Protein AF-A0A2K9UZ61-F1 (afdb_monomer_lite)

Radius of gyration: 17.4 Å; chains: 1; bounding box: 40×29×57 Å

Structure (mmCIF, N/CA/C/O backbone):
data_AF-A0A2K9UZ61-F1
#
_entry.id   AF-A0A2K9UZ61-F1
#
loop_
_atom_site.group_PDB
_atom_site.id
_atom_site.type_symbol
_atom_site.label_atom_id
_atom_site.label_alt_id
_atom_site.label_comp_id
_atom_site.label_asym_id
_atom_site.label_entity_id
_atom_site.label_seq_id
_atom_site.pdbx_PDB_ins_code
_atom_site.Cartn_x
_atom_site.Cartn_y
_atom_site.Cartn_z
_atom_site.occupancy
_atom_site.B_iso_or_equiv
_atom_site.auth_seq_id
_atom_site.auth_comp_id
_atom_site.auth_asym_id
_atom_site.auth_atom_id
_atom_site.pdbx_PDB_model_num
ATOM 1 N N . MET A 1 1 ? -10.861 -9.612 20.506 1.00 69.81 1 MET A N 1
ATOM 2 C CA . MET A 1 1 ? -9.718 -9.136 19.703 1.00 69.81 1 MET A CA 1
ATOM 3 C C . MET A 1 1 ? -10.253 -8.433 18.469 1.00 69.81 1 MET A C 1
ATOM 5 O O . MET A 1 1 ? -11.175 -8.979 17.861 1.00 69.81 1 MET A O 1
ATOM 9 N N . PRO A 1 2 ? -9.712 -7.256 18.121 1.00 87.00 2 PRO A N 1
ATOM 10 C CA . PRO A 1 2 ? -9.970 -6.585 16.851 1.00 87.00 2 PRO A CA 1
ATOM 11 C C . PRO A 1 2 ? -9.825 -7.542 15.663 1.00 87.00 2 PRO A C 1
ATOM 13 O O . PRO A 1 2 ? -8.857 -8.293 15.580 1.00 87.00 2 PRO A O 1
ATOM 16 N N . ASN A 1 3 ? -10.785 -7.530 14.739 1.00 92.94 3 ASN A N 1
ATOM 17 C CA . ASN A 1 3 ? -10.728 -8.361 13.537 1.00 92.94 3 ASN A CA 1
ATOM 18 C C . ASN A 1 3 ? -10.413 -7.494 12.319 1.00 92.94 3 ASN A C 1
ATOM 20 O O . ASN A 1 3 ? -11.283 -6.754 11.870 1.00 92.94 3 ASN A O 1
ATOM 24 N N . PHE A 1 4 ? -9.214 -7.644 11.755 1.00 96.38 4 PHE A N 1
ATOM 25 C CA . PHE A 1 4 ? -8.763 -6.964 10.534 1.00 96.38 4 PHE A CA 1
ATOM 26 C C . PHE A 1 4 ? -8.603 -7.905 9.326 1.00 96.38 4 PHE A C 1
ATOM 28 O O . PHE A 1 4 ? -7.920 -7.567 8.364 1.00 96.38 4 PHE A O 1
ATOM 35 N N . THR A 1 5 ? -9.185 -9.112 9.351 1.00 96.00 5 THR A N 1
ATOM 36 C CA . THR A 1 5 ? -8.946 -10.139 8.318 1.00 96.00 5 THR A CA 1
ATOM 37 C C . THR A 1 5 ? -9.278 -9.655 6.906 1.00 96.00 5 THR A C 1
ATOM 39 O O . THR A 1 5 ? -8.538 -9.950 5.967 1.00 96.00 5 THR A O 1
ATOM 42 N N . TRP A 1 6 ? -10.361 -8.893 6.746 1.00 96.31 6 TRP A N 1
ATOM 43 C CA . TRP A 1 6 ? -10.759 -8.340 5.452 1.00 96.31 6 TRP A CA 1
ATOM 44 C C . TRP A 1 6 ? -9.714 -7.361 4.904 1.00 96.31 6 TRP A C 1
ATOM 46 O O . TRP A 1 6 ? -9.225 -7.519 3.784 1.00 96.31 6 TRP A O 1
ATOM 56 N N . GLU A 1 7 ? -9.334 -6.371 5.709 1.00 97.25 7 GLU A N 1
ATOM 57 C CA . GLU A 1 7 ? -8.389 -5.334 5.313 1.00 97.25 7 GLU A CA 1
ATOM 58 C C . GLU A 1 7 ? -6.979 -5.907 5.110 1.00 97.25 7 GLU A C 1
ATOM 60 O O . GLU A 1 7 ? -6.306 -5.561 4.139 1.00 97.25 7 GLU A O 1
ATOM 65 N N . ALA A 1 8 ? -6.562 -6.846 5.963 1.00 95.88 8 ALA A N 1
ATOM 66 C CA . ALA A 1 8 ? -5.297 -7.563 5.832 1.00 95.88 8 ALA A CA 1
ATOM 67 C C . ALA A 1 8 ? -5.247 -8.411 4.549 1.00 95.88 8 ALA A C 1
ATOM 69 O O . ALA A 1 8 ? -4.233 -8.413 3.852 1.00 95.88 8 ALA A O 1
ATOM 70 N N . GLY A 1 9 ? -6.344 -9.084 4.185 1.00 97.88 9 GLY A N 1
ATOM 71 C CA . GLY A 1 9 ? -6.441 -9.830 2.928 1.00 97.88 9 GLY A CA 1
ATOM 72 C C . GLY A 1 9 ? -6.322 -8.922 1.701 1.00 97.88 9 GLY A C 1
ATOM 73 O O . GLY A 1 9 ? -5.593 -9.233 0.755 1.00 97.88 9 GLY A O 1
ATOM 74 N N . ARG A 1 10 ? -6.971 -7.752 1.734 1.00 97.88 10 ARG A N 1
ATOM 75 C CA . ARG A 1 10 ? -6.832 -6.736 0.679 1.00 97.88 10 ARG A CA 1
ATOM 76 C C . ARG A 1 10 ? -5.415 -6.181 0.595 1.00 97.88 10 ARG A C 1
ATOM 78 O O . ARG A 1 10 ? -4.890 -6.049 -0.511 1.00 97.88 10 ARG A O 1
ATOM 85 N N . LEU A 1 11 ? -4.794 -5.892 1.739 1.00 97.25 11 LEU A N 1
ATOM 86 C CA . LEU A 1 11 ? -3.410 -5.432 1.808 1.00 97.25 11 LEU A CA 1
ATOM 87 C C . LEU A 1 11 ? -2.460 -6.470 1.204 1.00 97.25 11 LEU A C 1
ATOM 89 O O . LEU A 1 11 ? -1.639 -6.119 0.362 1.00 97.25 11 LEU A O 1
ATOM 93 N N . LEU A 1 12 ? -2.622 -7.750 1.545 1.00 97.69 12 LEU A N 1
ATOM 94 C CA . LEU A 1 12 ? -1.827 -8.837 0.975 1.00 97.69 12 LEU A CA 1
ATOM 95 C C . LEU A 1 12 ? -1.982 -8.919 -0.552 1.00 97.69 12 LEU A C 1
ATOM 97 O O . LEU A 1 12 ? -0.992 -9.026 -1.277 1.00 97.69 12 LEU A O 1
ATOM 101 N N . GLY A 1 13 ? -3.213 -8.807 -1.061 1.00 98.19 13 GLY A N 1
ATOM 102 C CA . GLY A 1 13 ? -3.472 -8.770 -2.502 1.00 98.19 13 GLY A CA 1
ATOM 103 C C . GLY A 1 13 ? -2.877 -7.539 -3.199 1.00 98.19 13 GLY A C 1
ATOM 104 O O . GLY A 1 13 ? -2.436 -7.622 -4.347 1.00 98.19 13 GLY A O 1
ATOM 105 N N . TYR A 1 14 ? -2.849 -6.384 -2.529 1.00 97.56 14 TYR A N 1
ATOM 106 C CA . TYR A 1 14 ? -2.165 -5.185 -3.018 1.00 97.56 14 TYR A CA 1
ATOM 107 C C . TYR A 1 14 ? -0.645 -5.393 -3.072 1.00 97.56 14 TYR A C 1
ATOM 109 O O . TYR A 1 14 ? -0.053 -5.225 -4.137 1.00 97.56 14 TYR A O 1
ATOM 117 N N . VAL A 1 15 ? -0.031 -5.858 -1.978 1.00 97.56 15 VAL A N 1
ATOM 118 C CA . VAL A 1 15 ? 1.408 -6.171 -1.898 1.00 97.56 15 VAL A CA 1
ATOM 119 C C . VAL A 1 15 ? 1.823 -7.156 -2.992 1.00 97.56 15 VAL A C 1
ATOM 121 O O . VAL A 1 15 ? 2.820 -6.929 -3.674 1.00 97.56 15 VAL A O 1
ATOM 124 N N . GLY A 1 16 ? 1.026 -8.201 -3.239 1.00 98.19 16 GLY A N 1
ATOM 125 C CA . GLY A 1 16 ? 1.278 -9.150 -4.326 1.00 98.19 16 GLY A CA 1
ATOM 126 C C . GLY A 1 16 ? 1.318 -8.494 -5.712 1.00 98.19 16 GLY A C 1
ATOM 127 O O . GLY A 1 16 ? 2.170 -8.831 -6.533 1.00 98.19 16 GLY A O 1
ATOM 128 N N . ARG A 1 17 ? 0.454 -7.507 -5.979 1.00 98.06 17 ARG A N 1
ATOM 129 C CA . ARG A 1 17 ? 0.447 -6.766 -7.252 1.00 98.06 17 ARG A CA 1
ATOM 130 C C . ARG A 1 17 ? 1.608 -5.781 -7.380 1.00 98.06 17 ARG A C 1
ATOM 132 O O . ARG A 1 17 ? 2.146 -5.639 -8.478 1.00 98.06 17 ARG A O 1
ATOM 139 N N . VAL A 1 18 ? 2.051 -5.167 -6.282 1.00 97.44 18 VAL A N 1
ATOM 140 C CA . VAL A 1 18 ? 3.299 -4.384 -6.274 1.00 97.44 18 VAL A CA 1
ATOM 141 C C . VAL A 1 18 ? 4.502 -5.294 -6.540 1.00 97.44 18 VAL A C 1
ATOM 143 O O . VAL A 1 18 ? 5.349 -4.960 -7.362 1.00 97.44 18 VAL A O 1
ATOM 146 N N . ALA A 1 19 ? 4.548 -6.489 -5.944 1.00 97.75 19 ALA A N 1
ATOM 147 C CA . ALA A 1 19 ? 5.606 -7.467 -6.207 1.00 97.75 19 ALA A CA 1
ATOM 148 C C . ALA A 1 19 ? 5.635 -7.929 -7.677 1.00 97.75 19 ALA A C 1
ATOM 150 O O . ALA A 1 19 ? 6.710 -8.093 -8.257 1.00 97.75 19 ALA A O 1
ATOM 151 N N . ILE A 1 20 ? 4.470 -8.081 -8.317 1.00 97.31 20 ILE A N 1
ATOM 152 C CA . ILE A 1 20 ? 4.384 -8.312 -9.768 1.00 97.31 20 ILE A CA 1
ATOM 153 C C . ILE A 1 20 ? 4.993 -7.132 -10.535 1.00 97.31 20 ILE A C 1
ATOM 155 O O . ILE A 1 20 ? 5.803 -7.356 -11.429 1.00 97.31 20 ILE A O 1
ATOM 159 N N . ALA A 1 21 ? 4.657 -5.890 -10.182 1.00 96.69 21 ALA A N 1
ATOM 160 C CA . ALA A 1 21 ? 5.228 -4.709 -10.831 1.00 96.69 21 ALA A CA 1
ATOM 161 C C . ALA A 1 21 ? 6.758 -4.636 -10.677 1.00 96.69 21 ALA A C 1
ATOM 163 O O . ALA A 1 21 ? 7.452 -4.353 -11.653 1.00 96.69 21 ALA A O 1
ATOM 164 N N . ILE A 1 22 ? 7.293 -4.975 -9.496 1.00 97.00 22 ILE A N 1
ATOM 165 C CA . ILE A 1 22 ? 8.742 -5.104 -9.277 1.00 97.00 22 ILE A CA 1
ATOM 166 C C . ILE A 1 22 ? 9.314 -6.113 -10.267 1.00 97.00 22 ILE A C 1
ATOM 168 O O . ILE A 1 22 ? 10.202 -5.775 -11.042 1.00 97.00 22 ILE A O 1
ATOM 172 N N . ARG A 1 23 ? 8.756 -7.329 -10.306 1.00 96.50 23 ARG A N 1
ATOM 173 C CA . ARG A 1 23 ? 9.197 -8.404 -11.205 1.00 96.50 23 ARG A CA 1
ATOM 174 C C . ARG A 1 23 ? 9.196 -7.970 -12.673 1.00 96.50 23 ARG A C 1
ATOM 176 O O . ARG A 1 23 ? 10.124 -8.320 -13.402 1.00 96.50 23 ARG A O 1
ATOM 183 N N . MET A 1 24 ? 8.196 -7.199 -13.101 1.00 95.69 24 MET A N 1
ATOM 184 C CA . MET A 1 24 ? 8.077 -6.727 -14.486 1.00 95.69 24 MET A CA 1
ATOM 185 C C . MET A 1 24 ? 9.103 -5.647 -14.869 1.00 95.69 24 MET A C 1
ATOM 187 O O . MET A 1 24 ? 9.297 -5.405 -16.058 1.00 95.69 24 MET A O 1
ATOM 191 N N . ASN A 1 25 ? 9.804 -5.059 -13.897 1.00 94.44 25 ASN A N 1
ATOM 192 C CA . ASN A 1 25 ? 10.915 -4.124 -14.105 1.00 94.44 25 ASN A CA 1
ATOM 193 C C . ASN A 1 25 ? 12.301 -4.786 -13.952 1.00 94.44 25 ASN A C 1
ATOM 195 O O . ASN A 1 25 ? 13.309 -4.110 -13.771 1.00 94.44 25 ASN A O 1
ATOM 199 N N . THR A 1 26 ? 12.367 -6.117 -14.038 1.00 94.88 26 THR A N 1
ATOM 200 C CA . THR A 1 26 ? 13.614 -6.903 -13.985 1.00 94.88 26 THR A CA 1
ATOM 201 C C . THR A 1 26 ? 13.810 -7.715 -15.274 1.00 94.88 26 THR A C 1
ATOM 203 O O . THR A 1 26 ? 12.853 -7.845 -16.043 1.00 94.88 26 THR A O 1
ATOM 206 N N . PRO A 1 27 ? 14.977 -8.367 -15.482 1.00 96.56 27 PRO A N 1
ATOM 207 C CA . PRO A 1 27 ? 15.216 -9.264 -16.622 1.00 96.56 27 PRO A CA 1
ATOM 208 C C . PRO A 1 27 ? 14.218 -10.419 -16.788 1.00 96.56 27 PRO A C 1
ATOM 210 O O . PRO A 1 27 ? 14.241 -11.104 -17.805 1.00 96.56 27 PRO A O 1
ATOM 213 N N . TYR A 1 28 ? 13.349 -10.664 -15.802 1.00 94.88 28 TYR A N 1
ATOM 214 C CA . TYR A 1 28 ? 12.231 -11.592 -15.956 1.00 94.88 28 TYR A CA 1
ATOM 215 C C . TYR A 1 28 ? 11.274 -11.183 -17.092 1.00 94.88 28 TYR A C 1
ATOM 217 O O . TYR A 1 28 ? 10.687 -12.040 -17.750 1.00 94.88 28 TYR A O 1
ATOM 225 N N . ASN A 1 29 ? 11.087 -9.881 -17.310 1.00 93.62 29 ASN A N 1
ATOM 226 C CA . ASN A 1 29 ? 10.234 -9.363 -18.369 1.00 93.62 29 ASN A CA 1
ATOM 227 C C . ASN A 1 29 ? 10.981 -9.383 -19.709 1.00 93.62 29 ASN A C 1
ATOM 229 O O . ASN A 1 29 ? 12.034 -8.768 -19.836 1.00 93.62 29 ASN A O 1
ATOM 233 N N . GLY A 1 30 ? 10.410 -10.016 -20.738 1.00 92.38 30 GLY A N 1
ATOM 234 C CA . GLY A 1 30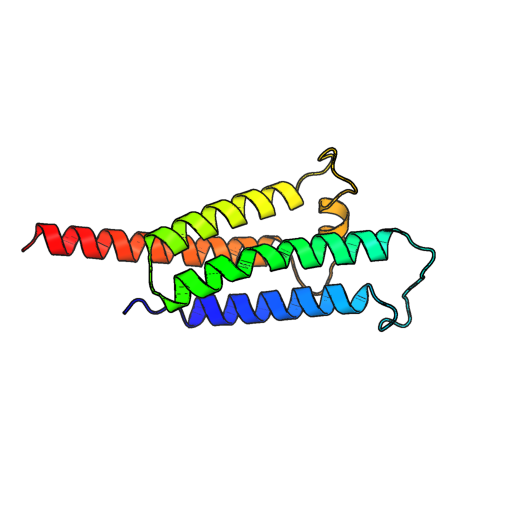 ? 11.001 -10.035 -22.084 1.00 92.38 30 GLY A CA 1
ATOM 235 C C . GLY A 1 30 ? 11.129 -8.653 -22.742 1.00 92.38 30 GLY A C 1
ATOM 236 O O . GLY A 1 30 ? 11.872 -8.513 -23.707 1.00 92.38 30 GLY A O 1
ATOM 237 N N . ALA A 1 31 ? 10.429 -7.639 -22.222 1.00 90.12 31 ALA A N 1
ATOM 238 C CA . ALA A 1 31 ? 10.541 -6.244 -22.648 1.00 90.12 31 ALA A CA 1
ATOM 239 C C . ALA A 1 31 ? 11.537 -5.412 -21.812 1.00 90.12 31 ALA A C 1
ATOM 241 O O . ALA A 1 31 ? 11.620 -4.203 -22.008 1.00 90.12 31 ALA A O 1
ATOM 242 N N . TYR A 1 32 ? 12.256 -6.024 -20.866 1.00 93.62 32 TYR A N 1
ATOM 243 C CA . TYR A 1 32 ? 13.258 -5.338 -20.052 1.00 93.62 32 TYR A CA 1
ATOM 244 C C . TYR A 1 32 ? 14.466 -4.912 -20.895 1.00 93.62 32 TYR A C 1
ATOM 246 O O . TYR A 1 32 ? 15.069 -5.738 -21.584 1.00 93.62 32 TYR A O 1
ATOM 254 N N . ASP A 1 33 ? 14.863 -3.644 -20.779 1.00 93.62 33 ASP A N 1
ATOM 255 C CA . ASP A 1 33 ? 16.108 -3.129 -21.354 1.00 93.62 33 ASP A CA 1
ATOM 256 C C . ASP A 1 33 ? 17.071 -2.684 -20.237 1.00 93.62 33 ASP A C 1
ATOM 258 O O . ASP A 1 33 ? 16.816 -1.671 -19.584 1.00 93.62 33 ASP A O 1
ATOM 262 N N . PRO A 1 34 ? 18.216 -3.363 -20.021 1.00 91.00 34 PRO A N 1
ATOM 263 C CA . PRO A 1 34 ? 19.180 -2.973 -18.989 1.00 91.00 34 PRO A CA 1
ATOM 264 C C . PRO A 1 34 ? 19.782 -1.577 -19.194 1.00 91.00 34 PRO A C 1
ATOM 266 O O . PRO A 1 34 ? 20.389 -1.035 -18.273 1.00 91.00 34 PRO A O 1
ATOM 269 N N . ARG A 1 35 ? 19.657 -0.990 -20.390 1.00 93.44 35 ARG A N 1
ATOM 270 C CA . ARG A 1 35 ? 20.128 0.371 -20.686 1.00 93.44 35 ARG A CA 1
ATOM 271 C C . ARG A 1 35 ? 19.103 1.437 -20.326 1.00 93.44 35 ARG A C 1
ATOM 273 O O . ARG A 1 35 ? 19.442 2.618 -20.338 1.00 93.44 35 ARG A O 1
ATOM 280 N N . ALA A 1 36 ? 17.869 1.044 -20.024 1.00 90.88 36 ALA A N 1
ATOM 281 C CA . ALA A 1 36 ? 16.806 1.967 -19.691 1.00 90.88 36 ALA A CA 1
ATOM 282 C C . ALA A 1 36 ? 16.809 2.240 -18.171 1.00 90.88 36 ALA A C 1
ATOM 284 O O . ALA A 1 36 ? 16.410 1.374 -17.387 1.00 90.88 36 ALA A O 1
ATOM 285 N N . PRO A 1 37 ? 17.238 3.439 -17.722 1.00 85.75 37 PRO A N 1
ATOM 286 C CA . PRO A 1 37 ? 17.467 3.715 -16.298 1.00 85.75 37 PRO A CA 1
ATOM 287 C C . PRO A 1 37 ? 16.189 3.619 -15.454 1.00 85.75 37 PRO A C 1
ATOM 289 O O . PRO A 1 37 ? 16.243 3.228 -14.290 1.00 85.75 37 PRO A O 1
ATOM 292 N N . HIS A 1 38 ? 15.030 3.880 -16.070 1.00 89.75 38 HIS A N 1
ATOM 293 C CA . HIS A 1 38 ? 13.736 3.855 -15.396 1.00 89.75 38 HIS A CA 1
ATOM 294 C C . HIS A 1 38 ? 13.394 2.496 -14.772 1.00 89.75 38 HIS A C 1
ATOM 296 O O . HIS A 1 38 ? 12.649 2.470 -13.806 1.00 89.75 38 HIS A O 1
ATOM 302 N N . HIS A 1 39 ? 13.930 1.370 -15.261 1.00 92.81 39 HIS A N 1
ATOM 303 C CA . HIS A 1 39 ? 13.665 0.075 -14.630 1.00 92.81 39 HIS A CA 1
ATOM 304 C C . HIS A 1 39 ? 14.281 -0.030 -13.232 1.00 92.81 39 HIS A C 1
ATOM 306 O O . HIS A 1 39 ? 13.648 -0.556 -12.319 1.00 92.81 39 HIS A O 1
ATOM 312 N N . ALA A 1 40 ? 15.504 0.476 -13.052 1.00 92.06 40 ALA A N 1
ATOM 313 C CA . ALA A 1 40 ? 16.159 0.476 -11.747 1.00 92.06 40 ALA A CA 1
ATOM 314 C C . ALA A 1 40 ? 15.455 1.439 -10.781 1.00 92.06 40 ALA A C 1
ATOM 316 O O . ALA A 1 40 ? 15.215 1.081 -9.627 1.00 92.06 40 ALA A O 1
ATOM 317 N N . ASP A 1 41 ? 15.072 2.620 -11.274 1.00 92.56 41 ASP A N 1
ATOM 318 C CA . ASP A 1 41 ? 14.270 3.587 -10.520 1.00 92.56 41 ASP A CA 1
ATOM 319 C C . ASP A 1 41 ? 12.914 3.000 -10.110 1.00 92.56 41 ASP A C 1
ATOM 321 O O . ASP A 1 41 ? 12.529 3.090 -8.944 1.00 92.56 41 ASP A O 1
ATOM 325 N N . ASP A 1 42 ? 12.219 2.344 -11.042 1.00 94.31 42 ASP A N 1
ATOM 326 C CA . ASP A 1 42 ? 10.914 1.741 -10.789 1.00 94.31 42 ASP A CA 1
ATOM 327 C C . ASP A 1 42 ? 11.032 0.651 -9.719 1.00 94.31 42 ASP A C 1
ATOM 329 O O . ASP A 1 42 ? 10.282 0.660 -8.747 1.00 94.31 42 ASP A O 1
ATOM 333 N N . VAL A 1 43 ? 12.009 -0.258 -9.829 1.00 95.38 43 VAL A N 1
ATOM 334 C CA . VAL A 1 43 ? 12.251 -1.283 -8.797 1.00 95.38 43 VAL A CA 1
ATOM 335 C C . VAL A 1 43 ? 12.528 -0.648 -7.435 1.00 95.38 43 VAL A C 1
ATOM 337 O O . VAL A 1 43 ? 11.965 -1.105 -6.441 1.00 95.38 43 VAL A O 1
ATOM 340 N N . MET A 1 44 ? 13.357 0.399 -7.379 1.00 94.69 44 MET A N 1
ATOM 341 C CA . MET A 1 44 ? 13.690 1.090 -6.134 1.00 94.69 44 MET A CA 1
ATOM 342 C C . MET A 1 44 ? 12.436 1.663 -5.465 1.00 94.69 44 MET A C 1
ATOM 344 O O . MET A 1 44 ? 12.169 1.334 -4.312 1.00 94.69 44 MET A O 1
ATOM 348 N N . TRP A 1 45 ? 11.645 2.470 -6.175 1.00 94.25 45 TRP A N 1
ATOM 349 C CA . TRP A 1 45 ? 10.448 3.102 -5.607 1.00 94.25 45 TRP A CA 1
ATOM 350 C C . TRP A 1 45 ? 9.346 2.098 -5.270 1.00 94.25 45 TRP A C 1
ATOM 352 O O . TRP A 1 45 ? 8.642 2.253 -4.271 1.00 94.25 45 TRP A O 1
ATOM 362 N N . LEU A 1 46 ? 9.197 1.042 -6.070 1.00 95.56 46 LEU A N 1
ATOM 363 C CA . LEU A 1 46 ? 8.241 -0.023 -5.781 1.00 95.56 46 LEU A CA 1
ATOM 364 C C . LEU A 1 46 ? 8.644 -0.814 -4.532 1.00 95.56 46 LEU A C 1
ATOM 366 O O . LEU A 1 46 ? 7.784 -1.101 -3.699 1.00 95.56 46 LEU A O 1
ATOM 370 N N . ALA A 1 47 ? 9.930 -1.133 -4.366 1.00 95.25 47 ALA A N 1
ATOM 371 C CA . ALA A 1 47 ? 10.435 -1.797 -3.167 1.00 95.25 47 ALA A CA 1
ATOM 372 C C . ALA A 1 47 ? 10.323 -0.900 -1.923 1.00 95.25 47 ALA A C 1
ATOM 374 O O . ALA A 1 47 ? 9.861 -1.360 -0.880 1.00 95.25 47 ALA A O 1
ATOM 375 N N . ASP A 1 48 ? 10.663 0.384 -2.050 1.00 93.19 48 ASP A N 1
ATOM 376 C CA . ASP A 1 48 ? 10.502 1.393 -0.996 1.00 93.19 48 ASP A CA 1
ATOM 377 C C . ASP A 1 48 ? 9.038 1.481 -0.528 1.00 93.19 48 ASP A C 1
ATOM 379 O O . ASP A 1 48 ? 8.749 1.433 0.666 1.00 93.19 48 ASP A O 1
ATOM 383 N N . SER A 1 49 ? 8.083 1.431 -1.465 1.00 92.75 49 SER A N 1
ATOM 384 C CA . SER A 1 49 ? 6.650 1.443 -1.135 1.00 92.75 49 SER A CA 1
ATOM 385 C C . SER A 1 49 ? 6.168 0.234 -0.324 1.00 92.75 49 SER A C 1
ATOM 387 O O . SER A 1 49 ? 5.118 0.317 0.323 1.00 92.75 49 SER A O 1
ATOM 389 N N . LEU A 1 50 ? 6.912 -0.880 -0.365 1.00 93.88 50 LEU A N 1
ATOM 390 C CA . LEU A 1 50 ? 6.650 -2.085 0.422 1.00 93.88 50 LEU A CA 1
ATOM 391 C C . LEU A 1 50 ? 7.382 -2.084 1.765 1.00 93.88 50 LEU A C 1
ATOM 393 O O . LEU A 1 50 ? 6.871 -2.661 2.724 1.00 93.88 50 LEU A O 1
ATOM 397 N N . HIS A 1 51 ? 8.550 -1.442 1.840 1.00 88.81 51 HIS A N 1
ATOM 398 C CA . HIS A 1 51 ? 9.414 -1.426 3.022 1.00 88.81 51 HIS A CA 1
ATOM 399 C C . HIS A 1 51 ? 8.659 -1.000 4.289 1.00 88.81 51 HIS A C 1
ATOM 401 O O . HIS A 1 51 ? 8.822 -1.580 5.359 1.00 88.81 51 HIS A O 1
ATOM 407 N N . HIS A 1 52 ? 7.751 -0.040 4.153 1.00 79.88 52 HIS A N 1
ATOM 408 C CA . HIS A 1 52 ? 6.999 0.515 5.272 1.00 79.88 52 HIS A CA 1
ATOM 409 C C . HIS A 1 52 ? 5.860 -0.382 5.802 1.00 79.88 52 HIS A C 1
ATOM 411 O O . HIS A 1 52 ? 5.275 -0.065 6.841 1.00 79.88 52 HIS A O 1
ATOM 417 N N . PHE A 1 53 ? 5.528 -1.497 5.137 1.00 93.69 53 PHE A N 1
ATOM 418 C CA . PHE A 1 53 ? 4.447 -2.388 5.579 1.00 93.69 53 PHE A CA 1
ATOM 419 C C . PHE A 1 53 ? 4.838 -3.358 6.697 1.00 93.69 53 PHE A C 1
ATOM 421 O O . PHE A 1 53 ? 3.942 -3.875 7.363 1.00 93.69 53 PHE A O 1
ATOM 428 N N . GLU A 1 54 ? 6.130 -3.580 6.954 1.00 93.62 54 GLU A N 1
ATOM 429 C CA . GLU A 1 54 ? 6.595 -4.454 8.044 1.00 93.62 54 GLU A CA 1
ATOM 430 C C . GLU A 1 54 ? 6.012 -4.016 9.397 1.00 93.62 54 GLU A C 1
ATOM 432 O O . GLU A 1 54 ? 5.349 -4.794 10.087 1.00 93.62 54 GLU A O 1
ATOM 437 N N . ARG A 1 55 ? 6.170 -2.730 9.734 1.00 93.12 55 ARG A N 1
ATOM 438 C CA . ARG A 1 55 ? 5.653 -2.155 10.983 1.00 93.12 55 ARG A CA 1
ATOM 439 C C . ARG A 1 55 ? 4.134 -2.290 11.101 1.00 93.12 55 ARG A C 1
ATOM 441 O O . ARG A 1 55 ? 3.627 -2.547 12.189 1.00 93.12 55 ARG A O 1
ATOM 448 N N . LEU A 1 56 ? 3.408 -2.139 9.990 1.00 95.69 56 LEU A N 1
ATOM 449 C CA . LEU A 1 56 ? 1.954 -2.303 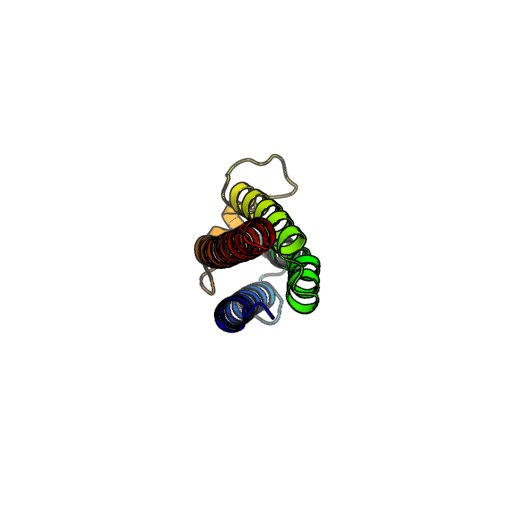9.972 1.00 95.69 56 LEU A CA 1
ATOM 450 C C . LEU A 1 56 ? 1.562 -3.764 10.229 1.00 95.69 56 LEU A C 1
ATOM 452 O O . LEU A 1 56 ? 0.628 -4.018 10.983 1.00 95.69 56 LEU A O 1
ATOM 456 N N . GLY A 1 57 ? 2.295 -4.716 9.645 1.00 95.44 57 GLY A N 1
ATOM 457 C CA . GLY A 1 57 ? 2.099 -6.145 9.880 1.00 95.44 57 GLY A CA 1
ATOM 458 C C . GLY A 1 57 ? 2.242 -6.520 11.356 1.00 95.44 57 GLY A C 1
ATOM 459 O O . GLY A 1 57 ? 1.359 -7.180 11.900 1.00 95.44 57 GLY A O 1
ATOM 460 N N . HIS A 1 58 ? 3.294 -6.035 12.021 1.00 95.19 58 HIS A N 1
ATOM 461 C CA . HIS A 1 58 ? 3.481 -6.245 13.461 1.00 95.19 58 HIS A CA 1
ATOM 462 C C . HIS A 1 58 ? 2.363 -5.614 14.296 1.00 95.19 58 HIS A C 1
ATOM 464 O O . HIS A 1 58 ? 1.781 -6.280 15.150 1.00 95.19 58 HIS A O 1
ATOM 470 N N . ALA A 1 59 ? 1.987 -4.369 13.992 1.00 95.00 59 ALA A N 1
ATOM 471 C CA . ALA A 1 59 ? 0.909 -3.683 14.701 1.00 95.00 59 ALA A CA 1
ATOM 472 C C . ALA A 1 59 ? -0.431 -4.440 14.607 1.00 95.00 59 ALA A C 1
ATOM 474 O O . ALA A 1 59 ? -1.173 -4.524 15.587 1.00 95.00 59 ALA A O 1
ATOM 475 N N . LEU A 1 60 ? -0.722 -5.030 13.441 1.00 95.75 60 LEU A N 1
ATOM 476 C CA . LEU A 1 60 ? -1.902 -5.869 13.224 1.00 95.75 60 LEU A CA 1
ATOM 477 C C . LEU A 1 60 ? -1.844 -7.178 14.022 1.00 95.75 60 LEU A C 1
ATOM 479 O O . LEU A 1 60 ? -2.859 -7.583 14.585 1.00 95.75 60 LEU A O 1
ATOM 483 N N . GLN A 1 61 ? -0.681 -7.832 14.095 1.00 95.19 61 GLN A N 1
ATOM 484 C CA . GLN A 1 61 ? -0.497 -9.062 14.878 1.00 95.19 61 GLN A CA 1
ATOM 485 C C . GLN A 1 61 ? -0.698 -8.823 16.377 1.00 95.19 61 GLN A C 1
ATOM 487 O O . GLN A 1 61 ? -1.353 -9.615 17.050 1.00 95.19 61 GLN A O 1
ATOM 492 N N . GLU A 1 62 ? -0.174 -7.711 16.884 1.00 94.81 62 GLU A N 1
ATOM 493 C CA . GLU A 1 62 ? -0.284 -7.317 18.291 1.00 94.81 62 GLU A CA 1
ATOM 494 C C . GLU A 1 62 ? -1.657 -6.723 18.640 1.00 94.81 62 GLU A C 1
ATOM 496 O O . GLU A 1 62 ? -1.948 -6.493 19.811 1.00 94.81 62 GLU A O 1
ATOM 501 N N . SER A 1 63 ? -2.517 -6.478 17.639 1.00 93.75 63 SER A N 1
ATOM 502 C CA . SER A 1 63 ? -3.806 -5.787 17.796 1.00 93.75 63 SER A CA 1
ATOM 503 C C . SER A 1 63 ? -3.688 -4.418 18.482 1.00 93.75 63 SER A C 1
ATOM 505 O O . SER A 1 63 ? -4.624 -3.964 19.139 1.00 93.75 63 SER A O 1
ATOM 507 N N . ASN A 1 64 ? -2.549 -3.738 18.327 1.00 94.06 64 ASN A N 1
ATOM 508 C CA . ASN A 1 64 ? -2.310 -2.444 18.953 1.00 94.06 64 ASN A CA 1
ATOM 509 C C . ASN A 1 64 ? -2.928 -1.321 18.106 1.00 94.06 64 ASN A C 1
ATOM 511 O O . ASN A 1 64 ? -2.312 -0.825 17.161 1.00 94.06 64 ASN A O 1
ATOM 515 N N . LEU A 1 65 ? -4.156 -0.921 18.451 1.00 96.38 65 LEU A N 1
ATOM 516 C CA . LEU A 1 65 ? -4.960 0.036 17.681 1.00 96.38 65 LEU A CA 1
ATOM 517 C C . LEU A 1 65 ? -4.262 1.389 17.478 1.00 96.38 65 LEU A C 1
ATOM 519 O O . LEU A 1 65 ? -4.320 1.947 16.381 1.00 96.38 65 LEU A O 1
ATOM 523 N N . GLN A 1 66 ? -3.545 1.882 18.493 1.00 95.75 66 GLN A N 1
ATOM 524 C CA . GLN A 1 66 ? -2.787 3.131 18.401 1.00 95.75 66 GLN A CA 1
ATOM 525 C C . GLN A 1 66 ? -1.652 3.019 17.376 1.00 95.75 66 GLN A C 1
ATOM 527 O O . GLN A 1 66 ? -1.531 3.858 16.485 1.00 95.75 66 GLN A O 1
ATOM 532 N N . ILE A 1 67 ? -0.848 1.952 17.454 1.00 96.00 67 ILE A N 1
ATOM 533 C CA . ILE A 1 67 ? 0.274 1.752 16.526 1.00 96.00 67 ILE A CA 1
ATOM 534 C C . ILE A 1 67 ? -0.234 1.509 15.096 1.00 96.00 67 ILE A C 1
ATOM 536 O O . ILE A 1 67 ? 0.397 1.983 14.146 1.00 96.00 67 ILE A O 1
ATOM 540 N N . ILE A 1 68 ? -1.368 0.817 14.921 1.00 97.19 68 ILE A N 1
ATOM 541 C CA . ILE A 1 68 ? -2.011 0.640 13.608 1.00 97.19 68 ILE A CA 1
ATOM 542 C C . ILE A 1 68 ? -2.375 2.004 13.017 1.00 97.19 68 ILE A C 1
ATOM 544 O O . ILE A 1 68 ? -2.010 2.284 11.872 1.00 97.19 68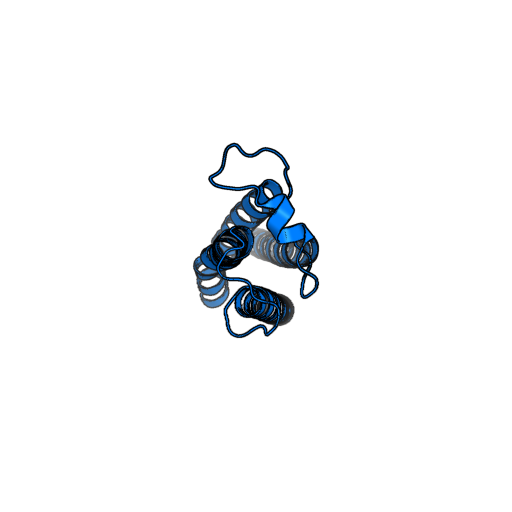 ILE A O 1
ATOM 548 N N . GLU A 1 69 ? -3.055 2.861 13.785 1.00 97.56 69 GLU A N 1
ATOM 549 C CA . GLU A 1 69 ? -3.426 4.205 13.338 1.00 97.56 69 GLU A CA 1
ATOM 550 C C . GLU A 1 69 ? -2.193 5.023 12.931 1.00 97.56 69 GLU A C 1
ATOM 552 O O . GLU A 1 69 ? -2.144 5.554 11.816 1.00 97.56 69 GLU A O 1
ATOM 557 N N . ASP A 1 70 ? -1.192 5.104 13.809 1.00 96.62 70 ASP A N 1
ATOM 558 C CA . ASP A 1 70 ? 0.007 5.915 13.592 1.00 96.62 70 ASP A CA 1
ATOM 559 C C . ASP A 1 70 ? 0.775 5.453 12.353 1.00 96.62 70 ASP A C 1
ATOM 561 O O . ASP A 1 70 ? 1.163 6.261 11.506 1.00 96.62 70 ASP A O 1
ATOM 565 N N . THR A 1 71 ? 0.922 4.137 12.195 1.00 96.38 71 THR A N 1
ATOM 566 C CA . THR A 1 71 ? 1.605 3.553 11.037 1.00 96.38 71 THR A CA 1
ATOM 567 C C . THR A 1 71 ? 0.832 3.817 9.747 1.00 96.38 71 THR A C 1
ATOM 569 O O . THR A 1 71 ? 1.437 4.168 8.731 1.00 96.38 71 THR A O 1
ATOM 572 N N . CYS A 1 72 ? -0.503 3.724 9.770 1.00 97.69 72 CYS A N 1
ATOM 573 C CA . CYS A 1 72 ? -1.323 4.073 8.612 1.00 97.69 72 CYS A CA 1
ATOM 574 C C . CYS A 1 72 ? -1.206 5.562 8.261 1.00 97.69 72 CYS A C 1
ATOM 576 O O . CYS A 1 72 ? -1.117 5.895 7.082 1.00 97.69 72 CYS A O 1
ATOM 578 N N . ASN A 1 73 ? -1.156 6.462 9.247 1.00 97.44 73 ASN A N 1
ATOM 579 C CA . ASN A 1 73 ? -0.945 7.893 9.006 1.00 97.44 73 ASN A CA 1
ATOM 580 C C . ASN A 1 73 ? 0.413 8.166 8.342 1.00 97.44 73 ASN A C 1
ATOM 582 O O . ASN A 1 73 ? 0.471 8.913 7.363 1.00 97.44 73 ASN A O 1
ATOM 586 N N . THR A 1 74 ? 1.489 7.526 8.816 1.00 95.56 74 THR A N 1
ATOM 587 C CA . THR A 1 74 ? 2.818 7.614 8.189 1.00 95.56 74 THR A CA 1
ATOM 588 C C . THR A 1 74 ? 2.790 7.107 6.747 1.00 95.56 74 THR A C 1
ATOM 590 O O . THR A 1 74 ? 3.226 7.810 5.837 1.00 95.56 74 THR A O 1
ATOM 593 N N . LEU A 1 75 ? 2.218 5.925 6.513 1.00 95.81 75 LEU A N 1
ATOM 594 C CA . LEU A 1 75 ? 2.102 5.334 5.178 1.00 95.81 75 LEU A CA 1
ATOM 595 C C . LEU A 1 75 ? 1.270 6.200 4.224 1.00 95.81 75 LEU A C 1
ATOM 597 O O . LEU A 1 75 ? 1.642 6.378 3.068 1.00 95.81 75 LEU A O 1
ATOM 601 N N . LEU A 1 76 ? 0.167 6.784 4.697 1.00 96.81 76 LEU A N 1
ATOM 602 C CA . LEU A 1 76 ? -0.666 7.689 3.904 1.00 96.81 76 LEU A CA 1
ATOM 603 C C . LEU A 1 76 ? 0.077 8.970 3.510 1.00 96.81 76 LEU A C 1
ATOM 605 O O . LEU A 1 76 ? -0.131 9.462 2.398 1.00 96.81 76 LEU A O 1
ATOM 609 N N . ALA A 1 77 ? 0.929 9.505 4.389 1.00 94.50 77 ALA A N 1
ATOM 610 C CA . ALA A 1 77 ? 1.779 10.650 4.074 1.00 94.50 77 ALA A CA 1
ATOM 611 C C . ALA A 1 77 ? 2.804 10.294 2.986 1.00 94.50 77 ALA A C 1
ATOM 613 O O . ALA A 1 77 ? 2.874 10.979 1.969 1.00 94.50 77 ALA A O 1
ATOM 614 N N . ILE A 1 78 ? 3.491 9.159 3.131 1.00 92.31 78 ILE A N 1
ATOM 615 C CA . ILE A 1 78 ? 4.454 8.654 2.140 1.00 92.31 78 ILE A CA 1
ATOM 616 C C . ILE A 1 78 ? 3.777 8.426 0.780 1.00 92.31 78 ILE A C 1
ATOM 618 O O . ILE A 1 78 ? 4.232 8.917 -0.250 1.00 92.31 78 ILE A O 1
ATOM 622 N N . TYR A 1 79 ? 2.622 7.755 0.767 1.00 92.81 79 TYR A N 1
ATOM 623 C CA . TYR A 1 79 ? 1.868 7.492 -0.462 1.00 92.81 79 TYR A CA 1
ATOM 624 C C . TYR A 1 79 ? 1.327 8.772 -1.106 1.00 92.81 79 TYR A C 1
ATOM 626 O O . TYR A 1 79 ? 1.131 8.820 -2.319 1.00 92.81 79 TYR A O 1
ATOM 634 N N . LYS A 1 80 ? 1.059 9.818 -0.320 1.00 91.50 80 LYS A N 1
ATOM 635 C CA . LYS A 1 80 ? 0.723 11.136 -0.863 1.00 91.50 80 LYS A CA 1
ATOM 636 C C . LYS A 1 80 ? 1.934 11.748 -1.564 1.00 91.50 80 LYS A C 1
ATOM 638 O O . LYS A 1 80 ? 1.762 12.293 -2.652 1.00 91.50 80 LYS A O 1
ATOM 643 N N . ASP A 1 81 ? 3.122 11.634 -0.979 1.00 89.44 81 ASP A N 1
ATOM 644 C CA . ASP A 1 81 ? 4.351 12.195 -1.542 1.00 89.44 81 ASP A CA 1
ATOM 645 C C . ASP A 1 81 ? 4.789 11.477 -2.822 1.00 89.44 81 ASP A C 1
ATOM 647 O O . ASP A 1 81 ? 5.164 12.141 -3.787 1.00 89.44 81 ASP A O 1
ATOM 651 N N . TYR A 1 82 ? 4.600 10.159 -2.912 1.00 90.31 82 TYR A N 1
ATOM 652 C CA . TYR A 1 82 ? 4.785 9.415 -4.163 1.00 90.31 82 TYR A CA 1
ATOM 653 C C . TYR A 1 82 ? 3.899 9.906 -5.317 1.00 90.31 82 TYR A C 1
ATOM 655 O O . TYR A 1 82 ? 4.240 9.712 -6.479 1.00 90.31 82 TYR A O 1
ATOM 663 N N . GLY A 1 83 ? 2.755 10.529 -5.020 1.00 84.00 83 GLY A N 1
ATOM 664 C CA . GLY A 1 83 ? 1.846 11.080 -6.027 1.00 84.00 83 GLY A CA 1
ATOM 665 C C . GLY A 1 83 ? 2.236 12.467 -6.548 1.00 84.00 83 GLY A C 1
ATOM 666 O O . GLY A 1 83 ? 1.543 12.989 -7.421 1.00 84.00 83 GLY A O 1
ATOM 667 N N . ARG A 1 84 ? 3.292 13.090 -6.011 1.00 82.56 84 ARG A N 1
ATOM 668 C CA . ARG A 1 84 ? 3.710 14.451 -6.373 1.00 82.56 84 ARG A CA 1
ATOM 669 C C . ARG A 1 84 ? 4.795 14.406 -7.447 1.00 82.56 84 ARG A C 1
ATOM 671 O O . ARG A 1 84 ? 5.741 13.630 -7.350 1.00 82.56 84 ARG A O 1
ATOM 678 N N . SER A 1 85 ? 4.655 15.253 -8.462 1.00 68.19 85 SER A N 1
ATOM 679 C CA . SER A 1 85 ? 5.742 15.588 -9.385 1.00 68.19 85 SER A CA 1
ATOM 680 C C . SER A 1 85 ? 6.725 16.541 -8.700 1.00 68.19 85 SER A C 1
ATOM 682 O O . SER A 1 85 ? 6.289 17.362 -7.894 1.00 68.19 85 SER A O 1
ATOM 684 N N . ASP A 1 86 ? 8.008 16.453 -9.056 1.00 67.38 86 ASP A N 1
ATOM 685 C CA . ASP A 1 86 ? 9.090 17.316 -8.556 1.00 67.38 86 ASP A CA 1
ATOM 686 C C . ASP A 1 86 ? 9.310 17.255 -7.031 1.00 67.38 86 ASP A C 1
ATOM 688 O O . ASP A 1 86 ? 8.948 18.144 -6.261 1.00 67.38 86 ASP A O 1
ATOM 692 N N . THR A 1 87 ? 9.895 16.148 -6.574 1.00 64.81 87 THR A N 1
ATOM 693 C CA . THR A 1 87 ? 10.178 15.904 -5.152 1.00 64.81 87 THR A CA 1
ATOM 694 C C . THR A 1 87 ? 11.625 16.212 -4.750 1.00 64.81 87 THR A C 1
ATOM 696 O O . THR A 1 87 ? 11.979 16.028 -3.587 1.00 64.81 87 THR A O 1
ATOM 699 N N . GLY A 1 88 ? 12.488 16.625 -5.692 1.00 65.75 88 GLY A N 1
ATOM 700 C CA . GLY A 1 88 ? 13.939 16.745 -5.471 1.00 65.75 88 GLY A CA 1
ATOM 701 C C . GLY A 1 88 ? 14.634 15.422 -5.101 1.00 65.75 88 GLY A C 1
ATOM 702 O O . GLY A 1 88 ? 15.767 15.431 -4.620 1.00 65.75 88 GLY A O 1
ATOM 703 N N . MET A 1 89 ? 13.951 14.285 -5.275 1.00 67.94 89 MET A N 1
ATOM 704 C CA . MET A 1 89 ? 14.469 12.950 -4.970 1.00 67.94 89 MET A CA 1
ATOM 705 C C . MET A 1 89 ? 15.363 12.419 -6.103 1.00 67.94 89 MET A C 1
ATOM 707 O O . MET A 1 89 ? 15.459 13.015 -7.173 1.00 67.94 89 MET A O 1
ATOM 711 N N . LYS A 1 90 ? 16.013 11.265 -5.873 1.00 69.81 90 LYS A N 1
ATOM 712 C CA . LYS A 1 90 ? 16.929 10.610 -6.833 1.00 69.81 90 LYS A CA 1
ATOM 713 C C . LYS A 1 90 ? 16.318 10.399 -8.229 1.00 69.81 90 LYS A C 1
ATOM 715 O O . LYS A 1 90 ? 17.048 10.431 -9.212 1.00 69.81 90 LYS A O 1
ATOM 720 N N . SER A 1 91 ? 15.005 10.194 -8.292 1.00 79.69 91 SER A N 1
ATOM 721 C CA . SER A 1 91 ? 14.179 10.145 -9.502 1.00 79.69 91 SER A CA 1
ATOM 722 C C . SER A 1 91 ? 12.723 10.469 -9.134 1.00 79.69 91 SER A C 1
ATOM 724 O O . SER A 1 91 ? 12.403 10.612 -7.953 1.00 79.69 91 SER A O 1
ATOM 726 N N . GLU A 1 92 ? 11.837 10.632 -10.122 1.00 85.25 92 GLU A N 1
ATOM 727 C CA . GLU A 1 92 ? 10.437 11.008 -9.883 1.00 85.25 92 GLU A CA 1
ATOM 728 C C . GLU A 1 92 ? 9.567 9.790 -9.501 1.00 85.25 92 GLU A C 1
ATOM 730 O O . GLU A 1 92 ? 9.224 8.982 -10.377 1.00 85.25 92 GLU A O 1
ATOM 735 N N . PRO A 1 93 ? 9.129 9.651 -8.231 1.00 87.81 93 PRO A N 1
ATOM 736 C CA . PRO A 1 93 ? 8.289 8.525 -7.822 1.00 87.81 93 PRO A CA 1
ATOM 737 C C . PRO A 1 93 ? 6.941 8.533 -8.552 1.00 87.81 93 PRO A C 1
ATOM 739 O O . PRO A 1 93 ? 6.459 7.478 -8.964 1.00 87.81 93 PRO A O 1
ATOM 742 N N . ALA A 1 94 ? 6.358 9.710 -8.808 1.00 88.62 94 ALA A N 1
ATOM 743 C CA . ALA A 1 94 ? 5.083 9.826 -9.516 1.00 88.62 94 ALA A CA 1
ATOM 744 C C . ALA A 1 94 ? 5.115 9.146 -10.890 1.00 88.62 94 ALA A C 1
ATOM 746 O O . ALA A 1 94 ? 4.177 8.428 -11.242 1.00 88.62 94 ALA A O 1
ATOM 747 N N . ALA A 1 95 ? 6.215 9.300 -11.631 1.00 90.12 95 ALA A N 1
ATOM 748 C CA . ALA A 1 95 ? 6.394 8.653 -12.922 1.00 90.12 95 ALA A CA 1
ATOM 749 C C . ALA A 1 95 ? 6.440 7.119 -12.784 1.00 90.12 95 ALA A C 1
ATOM 751 O O . ALA A 1 95 ? 5.819 6.417 -13.584 1.00 90.12 95 ALA A O 1
ATOM 752 N N . THR A 1 96 ? 7.094 6.602 -11.735 1.00 92.69 96 THR A N 1
ATOM 753 C CA . THR A 1 96 ? 7.108 5.163 -11.419 1.00 92.69 96 THR A CA 1
ATOM 754 C C . THR A 1 96 ? 5.693 4.633 -11.232 1.00 92.69 96 THR A C 1
ATOM 756 O O . THR A 1 96 ? 5.279 3.709 -11.930 1.00 92.69 96 THR A O 1
ATOM 759 N N . PHE A 1 97 ? 4.917 5.215 -10.315 1.00 92.62 97 PHE A N 1
ATOM 760 C CA . PHE A 1 97 ? 3.591 4.691 -9.972 1.00 92.62 97 PHE A CA 1
ATOM 761 C C . PHE A 1 97 ? 2.563 4.877 -11.096 1.00 92.62 97 PHE A C 1
ATOM 763 O O . PHE A 1 97 ? 1.644 4.067 -11.221 1.00 92.62 97 PHE A O 1
ATOM 770 N N . GLN A 1 98 ? 2.718 5.902 -11.940 1.00 91.50 98 GLN A N 1
ATOM 771 C CA . GLN A 1 98 ? 1.861 6.112 -13.112 1.00 91.50 98 GLN A CA 1
ATOM 772 C C . GLN A 1 98 ? 2.082 5.057 -14.205 1.00 91.50 98 GLN A C 1
ATOM 774 O O . GLN A 1 98 ? 1.114 4.651 -14.853 1.00 91.50 98 GLN A O 1
ATOM 779 N N . ARG A 1 99 ? 3.322 4.575 -14.386 1.00 90.44 99 ARG A N 1
ATOM 780 C CA . ARG A 1 99 ? 3.653 3.520 -15.362 1.00 90.44 99 ARG A CA 1
ATOM 781 C C . ARG A 1 99 ? 3.046 2.160 -15.019 1.00 90.44 99 ARG A C 1
ATOM 783 O O . ARG A 1 99 ? 2.851 1.339 -15.914 1.00 90.44 99 ARG A O 1
ATOM 790 N N . GLN A 1 100 ? 2.729 1.906 -13.750 1.00 91.00 100 GLN A N 1
ATOM 791 C CA . GLN A 1 100 ? 2.285 0.580 -13.326 1.00 91.00 100 GLN A CA 1
ATOM 792 C C . GLN A 1 100 ? 0.829 0.312 -13.710 1.00 91.00 100 GLN A C 1
ATOM 794 O O . GLN A 1 100 ? -0.072 1.108 -13.446 1.00 91.00 100 GLN A O 1
ATOM 799 N N . THR A 1 101 ? 0.590 -0.856 -14.302 1.00 89.06 101 THR A N 1
ATOM 800 C CA . THR A 1 101 ? -0.751 -1.336 -14.674 1.00 89.06 101 THR A CA 1
ATOM 801 C C . THR A 1 101 ? -1.297 -2.375 -13.698 1.00 89.06 101 THR A C 1
ATOM 803 O O . THR A 1 101 ? -2.511 -2.518 -13.583 1.00 89.06 101 THR A O 1
ATOM 806 N N . ALA A 1 102 ? -0.419 -3.070 -12.966 1.00 91.25 102 ALA A N 1
ATOM 807 C CA . ALA A 1 102 ? -0.796 -4.141 -12.044 1.00 91.25 102 ALA A CA 1
ATOM 808 C C . ALA A 1 102 ? -1.520 -3.637 -10.785 1.00 91.25 102 ALA A C 1
ATOM 810 O O . ALA A 1 102 ? -2.285 -4.385 -10.184 1.00 91.25 102 ALA A O 1
ATOM 811 N N . PHE A 1 103 ? -1.288 -2.388 -10.379 1.00 94.00 103 PHE A N 1
ATOM 812 C CA . PHE A 1 103 ? -1.921 -1.767 -9.217 1.00 94.00 103 PHE A CA 1
ATOM 813 C C . PHE A 1 103 ? -2.041 -0.255 -9.416 1.00 94.00 103 PHE A C 1
ATOM 815 O O . PHE A 1 103 ? -1.441 0.316 -10.329 1.00 94.00 103 PHE A O 1
ATOM 822 N N . ARG A 1 104 ? -2.803 0.406 -8.541 1.00 93.31 104 ARG A N 1
ATOM 823 C CA . ARG A 1 104 ? -2.883 1.870 -8.478 1.00 93.31 104 ARG A CA 1
ATOM 824 C C . ARG A 1 104 ? -2.541 2.351 -7.077 1.00 93.31 104 ARG A C 1
ATOM 826 O O . ARG A 1 104 ? -3.045 1.807 -6.102 1.00 93.31 104 ARG A O 1
ATOM 833 N N . LEU A 1 105 ? -1.766 3.428 -6.970 1.00 92.69 105 LEU A N 1
ATOM 834 C CA . LEU A 1 105 ? -1.378 4.015 -5.681 1.00 92.69 105 LEU A CA 1
ATOM 835 C C . LEU A 1 105 ? -2.596 4.362 -4.797 1.00 92.69 105 LEU A C 1
ATOM 837 O O . LEU A 1 105 ? -2.576 4.167 -3.584 1.00 92.69 105 LEU A O 1
ATOM 841 N N . ASN A 1 106 ? -3.695 4.810 -5.414 1.00 93.25 106 ASN A N 1
ATOM 842 C CA . ASN A 1 106 ? -4.947 5.111 -4.712 1.00 93.25 106 ASN A CA 1
ATOM 843 C C . ASN A 1 106 ? -5.621 3.874 -4.098 1.00 93.25 106 ASN A C 1
ATOM 845 O O . ASN A 1 106 ? -6.326 4.015 -3.104 1.00 93.25 106 ASN A O 1
ATOM 849 N N . GLU A 1 107 ? -5.391 2.677 -4.640 1.00 94.75 107 GLU A N 1
ATOM 850 C CA . GLU A 1 107 ? -5.895 1.437 -4.047 1.00 94.75 107 GLU A CA 1
ATOM 851 C C . GLU A 1 107 ? -5.227 1.172 -2.692 1.00 94.75 107 GLU A C 1
ATOM 853 O O . GLU A 1 107 ? -5.917 0.926 -1.705 1.00 94.75 107 GLU A O 1
ATOM 858 N N . GLY A 1 108 ? -3.899 1.314 -2.620 1.00 95.31 108 GLY A N 1
ATOM 859 C CA . GLY A 1 108 ? -3.158 1.210 -1.362 1.00 95.31 108 GLY A CA 1
ATOM 860 C C . GLY A 1 108 ? -3.602 2.267 -0.350 1.00 95.31 108 GLY A C 1
ATOM 861 O O . GLY A 1 108 ? -3.854 1.947 0.809 1.00 95.31 108 GLY A O 1
ATOM 862 N N . ARG A 1 109 ? -3.808 3.515 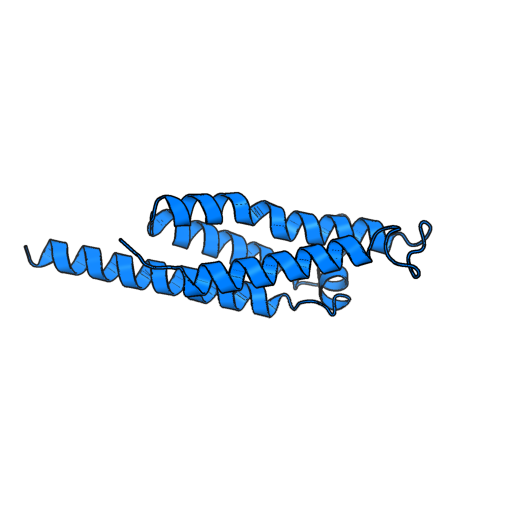-0.797 1.00 96.25 109 ARG A N 1
ATOM 863 C CA . ARG A 1 109 ? -4.324 4.598 0.062 1.00 96.25 109 ARG A CA 1
ATOM 864 C C . ARG A 1 109 ? -5.707 4.283 0.632 1.00 96.25 109 ARG A C 1
ATOM 866 O O . ARG A 1 109 ? -5.952 4.586 1.797 1.00 96.25 109 ARG A O 1
ATOM 873 N N . ALA A 1 110 ? -6.593 3.679 -0.159 1.00 97.62 110 ALA A N 1
ATOM 874 C CA . ALA A 1 110 ? -7.922 3.282 0.301 1.00 97.62 110 ALA A CA 1
ATOM 875 C C . ALA A 1 110 ? -7.838 2.201 1.388 1.00 97.62 110 ALA A C 1
ATOM 877 O O . ALA A 1 110 ? -8.427 2.365 2.450 1.00 97.62 110 ALA A O 1
ATOM 878 N N . ILE A 1 111 ? -7.029 1.158 1.170 1.00 98.00 111 ILE A N 1
ATOM 879 C CA . ILE A 1 111 ? -6.812 0.092 2.164 1.00 98.00 111 ILE A CA 1
ATOM 880 C C . ILE A 1 111 ? -6.253 0.668 3.473 1.00 98.00 111 ILE A C 1
ATOM 882 O O . ILE A 1 111 ? -6.746 0.351 4.552 1.00 98.00 111 ILE A O 1
ATOM 886 N N . LEU A 1 112 ? -5.257 1.554 3.384 1.00 97.88 112 LEU A N 1
ATOM 887 C CA . LEU A 1 112 ? -4.659 2.217 4.547 1.00 97.88 112 LEU A CA 1
ATOM 888 C C . LEU A 1 112 ? -5.647 3.111 5.300 1.00 97.88 112 LEU A C 1
ATOM 890 O O . LEU A 1 112 ? -5.615 3.179 6.526 1.00 97.88 112 LEU A O 1
ATOM 894 N N . THR A 1 113 ? -6.520 3.796 4.564 1.00 98.44 113 THR A N 1
ATOM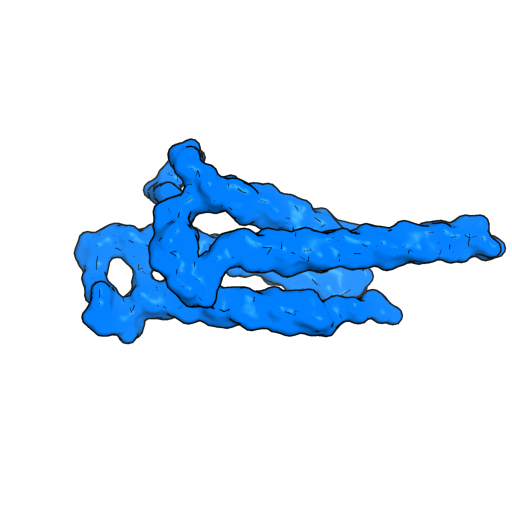 895 C CA . THR A 1 113 ? -7.570 4.640 5.142 1.00 98.44 113 THR A CA 1
ATOM 896 C C . THR A 1 113 ? -8.563 3.791 5.927 1.00 98.44 113 THR A C 1
ATOM 898 O O . THR A 1 113 ? -8.830 4.092 7.084 1.00 98.44 113 THR A O 1
ATOM 901 N N . GLU A 1 114 ? -9.031 2.687 5.347 1.00 98.12 114 GLU A N 1
ATOM 902 C CA . GLU A 1 114 ? -9.965 1.774 6.011 1.00 98.12 114 GLU A CA 1
ATOM 903 C C . GLU A 1 114 ? -9.362 1.127 7.266 1.00 98.12 114 GLU A C 1
ATOM 905 O O . GLU A 1 114 ? -10.017 1.088 8.306 1.00 98.12 114 GLU A O 1
ATOM 910 N N . LEU A 1 115 ? -8.100 0.679 7.203 1.00 97.88 115 LEU A N 1
ATOM 911 C CA . LEU A 1 115 ? -7.380 0.144 8.366 1.00 97.88 115 LEU A CA 1
ATOM 912 C C . LEU A 1 115 ? -7.316 1.158 9.510 1.00 97.88 115 LEU A C 1
ATOM 914 O O . LEU A 1 115 ? -7.659 0.834 10.648 1.00 97.88 115 LEU A O 1
ATOM 918 N N . ARG A 1 116 ? -6.901 2.389 9.197 1.00 98.12 116 ARG A N 1
ATOM 919 C CA . ARG A 1 116 ? -6.802 3.487 10.160 1.00 98.12 116 ARG A CA 1
ATOM 920 C C . ARG A 1 116 ? -8.153 3.807 10.788 1.00 98.12 116 ARG A C 1
ATOM 922 O O . ARG A 1 116 ? -8.252 3.918 12.005 1.00 98.12 116 ARG A O 1
ATOM 929 N N . ASP A 1 117 ? -9.176 3.986 9.960 1.00 98.31 117 ASP A N 1
ATOM 930 C CA . ASP A 1 117 ? -10.492 4.434 10.413 1.00 98.31 117 ASP A CA 1
ATOM 931 C C . ASP A 1 117 ? -11.164 3.363 11.278 1.00 98.31 117 ASP A C 1
ATOM 933 O O . ASP A 1 117 ? -11.763 3.675 12.306 1.00 98.31 117 ASP A O 1
ATOM 937 N N . LYS A 1 118 ? -10.970 2.086 10.937 1.00 98.00 118 LYS A N 1
ATOM 938 C CA . LYS A 1 118 ? -11.407 0.965 11.768 1.00 98.00 118 LYS A CA 1
ATOM 939 C C . LYS A 1 118 ? -10.653 0.884 13.095 1.00 98.00 118 LYS A C 1
ATOM 941 O O . LYS A 1 118 ? -11.282 0.645 14.122 1.00 98.00 118 LYS A O 1
ATOM 946 N N . ALA A 1 119 ? -9.336 1.097 13.098 1.00 97.50 119 ALA A N 1
ATOM 947 C CA . ALA A 1 119 ? -8.553 1.113 14.334 1.00 97.50 119 ALA A CA 1
ATOM 948 C C . ALA A 1 119 ? -9.001 2.234 15.286 1.00 97.50 119 ALA A C 1
ATOM 950 O O . ALA A 1 119 ? -9.156 1.990 16.480 1.00 97.50 119 ALA A O 1
ATOM 951 N N . ARG A 1 120 ? -9.286 3.426 14.745 1.00 97.50 120 ARG A N 1
ATOM 952 C CA . ARG A 1 120 ? -9.863 4.554 15.493 1.00 97.50 120 ARG A CA 1
ATOM 953 C C . ARG A 1 120 ? -11.206 4.201 16.115 1.00 97.50 120 ARG A C 1
ATOM 955 O O . ARG A 1 120 ? -11.348 4.294 17.324 1.00 97.50 120 ARG A O 1
ATOM 962 N N . ALA A 1 121 ? -12.147 3.720 15.302 1.00 96.88 121 ALA A N 1
ATOM 963 C CA . ALA A 1 121 ? -13.489 3.390 15.772 1.00 96.88 121 ALA A CA 1
ATOM 964 C C . ALA A 1 121 ? -13.481 2.345 16.898 1.00 96.88 121 ALA A C 1
ATOM 966 O O . ALA A 1 121 ? -14.254 2.455 17.843 1.00 96.88 121 ALA A O 1
ATOM 967 N N . LEU A 1 122 ? -12.601 1.342 16.814 1.00 95.75 122 LEU A N 1
ATOM 968 C CA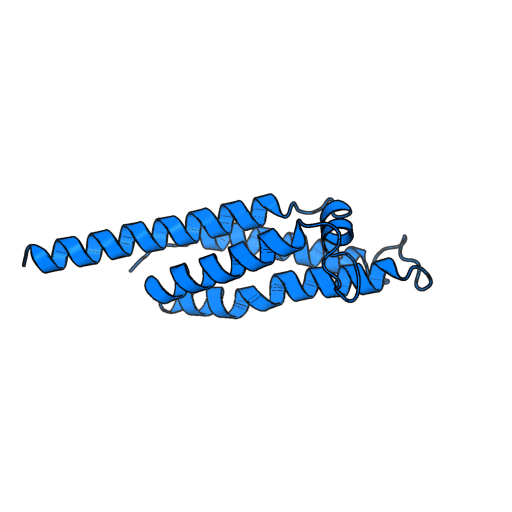 . LEU A 1 122 ? -12.460 0.332 17.864 1.00 95.75 122 LEU A CA 1
ATOM 969 C C . LEU A 1 122 ? -11.857 0.910 19.150 1.00 95.75 122 LEU A C 1
ATOM 971 O O . LEU A 1 122 ? -12.308 0.554 20.232 1.00 95.75 122 LEU A O 1
ATOM 975 N N . ARG A 1 123 ? -10.880 1.816 19.045 1.00 93.94 123 ARG A N 1
ATOM 976 C CA . ARG A 1 123 ? -10.270 2.453 20.220 1.00 93.94 123 ARG A CA 1
ATOM 977 C C . ARG A 1 123 ? -11.268 3.359 20.937 1.00 93.94 123 ARG A C 1
ATOM 979 O O . ARG A 1 123 ? -11.323 3.346 22.161 1.00 93.94 123 ARG A O 1
ATOM 986 N N . ASP A 1 124 ? -12.051 4.121 20.181 1.00 93.25 124 ASP A N 1
ATOM 987 C CA . ASP A 1 124 ? -13.066 5.012 20.744 1.00 93.25 124 ASP A CA 1
ATOM 988 C C . ASP A 1 124 ? -14.140 4.186 21.490 1.00 93.25 124 ASP A C 1
ATOM 990 O O . ASP A 1 124 ? -14.514 4.519 22.609 1.00 93.25 124 ASP A O 1
ATOM 994 N N . GLN A 1 125 ? -14.532 3.025 20.943 1.00 91.56 125 GLN A N 1
ATOM 995 C CA . GLN A 1 125 ? -15.427 2.073 21.620 1.00 91.56 125 GLN A CA 1
ATOM 996 C C . GLN A 1 125 ? -14.840 1.486 22.913 1.00 91.56 125 GLN A C 1
ATOM 998 O O . GLN A 1 125 ? -15.583 1.270 23.868 1.00 91.56 125 GLN A O 1
ATOM 1003 N N . GLU A 1 126 ? -13.536 1.187 22.948 1.00 89.06 126 GLU A N 1
ATOM 1004 C CA . GLU A 1 126 ? -12.858 0.704 24.161 1.00 89.06 126 GLU A CA 1
ATOM 1005 C C . GLU A 1 126 ? -12.850 1.781 25.257 1.00 89.06 126 GLU A C 1
ATOM 1007 O O . GLU A 1 126 ? -13.121 1.478 26.417 1.00 89.06 126 GLU A O 1
ATOM 1012 N N . GLN A 1 127 ? -12.623 3.045 24.887 1.00 84.50 127 GLN A N 1
ATOM 1013 C CA . GLN A 1 127 ? -12.625 4.171 25.826 1.00 84.50 127 GLN A CA 1
ATOM 1014 C C . GLN A 1 127 ? -14.017 4.461 26.395 1.00 84.50 127 GLN A C 1
ATOM 1016 O O . GLN A 1 127 ? -14.146 4.673 27.600 1.00 84.50 127 GLN A O 1
ATOM 1021 N N . ASP A 1 128 ? -15.059 4.426 25.562 1.00 84.25 128 ASP A N 1
ATOM 1022 C CA . ASP A 1 128 ? -16.439 4.643 26.009 1.00 84.25 128 ASP A CA 1
ATOM 1023 C C . ASP A 1 128 ? -16.888 3.557 27.004 1.00 84.25 128 ASP A C 1
ATOM 1025 O O . ASP A 1 128 ? -17.523 3.856 28.014 1.00 84.25 128 ASP A O 1
ATOM 1029 N N . GLN A 1 129 ? -16.496 2.298 26.780 1.00 79.12 129 GLN A N 1
ATOM 1030 C CA . GLN A 1 129 ? -16.816 1.187 27.686 1.00 79.12 129 GLN A CA 1
ATOM 1031 C C . GLN A 1 129 ? -16.104 1.271 29.041 1.00 79.12 129 GLN A C 1
ATOM 1033 O O . GLN A 1 129 ? -16.646 0.791 30.037 1.00 79.12 129 GLN A O 1
ATOM 1038 N N . ASP A 1 130 ? -14.904 1.848 29.089 1.00 77.00 130 ASP A N 1
ATOM 1039 C CA . ASP A 1 130 ? -14.164 2.056 30.336 1.00 77.00 130 ASP A CA 1
ATOM 1040 C C . ASP A 1 130 ? -14.721 3.233 31.154 1.00 77.00 130 ASP A C 1
ATOM 1042 O O . ASP A 1 130 ? -14.585 3.243 32.375 1.00 77.00 130 ASP A O 1
ATOM 1046 N N . LEU A 1 131 ? -15.382 4.202 30.510 1.00 72.19 131 LEU A N 1
ATOM 1047 C CA . LEU A 1 131 ? -16.063 5.320 31.178 1.00 72.19 131 LEU A CA 1
ATOM 1048 C C . LEU A 1 131 ? -17.425 4.928 31.778 1.00 72.19 131 LEU A C 1
ATOM 1050 O O . LEU A 1 131 ? -17.913 5.604 32.684 1.00 72.19 131 LEU A O 1
ATOM 1054 N N . GLU A 1 132 ? -18.042 3.856 31.276 1.00 70.19 132 GLU A N 1
ATOM 1055 C CA . GLU A 1 132 ? -19.327 3.321 31.755 1.00 70.19 132 GLU A CA 1
ATOM 1056 C C . GLU A 1 132 ? -19.191 2.283 32.892 1.00 70.19 132 GLU A C 1
ATOM 1058 O O . GLU A 1 132 ? -20.208 1.810 33.410 1.00 70.19 132 GLU A O 1
ATOM 1063 N N . ARG A 1 133 ? -17.962 1.917 33.287 1.00 63.44 133 ARG A N 1
ATOM 1064 C CA . ARG A 1 133 ? -17.657 0.957 34.368 1.00 63.44 133 ARG A CA 1
ATOM 1065 C C . ARG A 1 133 ? -17.216 1.641 35.656 1.00 63.44 133 ARG A C 1
ATOM 1067 O O . ARG A 1 133 ? -17.560 1.088 36.726 1.00 63.44 133 ARG A O 1
#

Foldseek 3Di:
DDDCPPLVVLLVLQLVLLVVLLCCLDPNNPPHDPPDVVSVVLNVLSVVLCVLCVQCVVCVVVVPLVSNLVSLVVSLVVLVLLCDADPVDPDRSNVSQVPRPSDHSVSNNVSSVVSNVSSVVVVVVVVVVVVVD

pLDDT: mean 91.69, std 8.0, range [63.44, 98.44]

Sequence (133 aa):
MPNFTWEAGRLLGYVGRVAIAIRMNTPYNGAYDPRAPHHADDVMWLADSLHHFERLGHALQESNLQIIEDTCNTLLAIYKDYGRSDTGMKSEPAATFQRQTAFRLNEGRAILTELRDKARALRDQEQDQDLER

Secondary structure (DSSP, 8-state):
----HHHHHHHHHHHHHHHHHHHHTSTTSTT--TT-THHHHHHHHHHHHHHTHHHHHHHHHTT-HHHHHHHHHHHHHHHHHHT-S---SSS-HHHHHHH-SS--HHHHHHHHHHHHHHHHHHHHHHHHHHH--

Organism: Vibrio alginolyticus (NCBI:txid663)